Protein AF-A0A8G2DX84-F1 (afdb_monomer)

Solvent-accessible surface area (backbone atoms only — not comparable to full-atom values): 4614 Å² total; per-residue (Å²): 132,76,95,83,74,86,87,78,77,59,80,88,36,47,69,56,5,44,55,48,12,67,76,51,76,44,66,42,79,68,24,40,53,50,37,50,15,60,76,67,76,43,65,33,76,32,83,53,64,66,61,48,61,56,23,62,90,42,92,55,32,81,31,49,44,47,67,82,56,79,68,87,88,76,123

Structure (mmCIF, N/CA/C/O backbone):
data_AF-A0A8G2DX84-F1
#
_entry.id   AF-A0A8G2DX84-F1
#
loop_
_atom_site.group_PDB
_atom_site.id
_atom_site.type_symbol
_atom_site.label_atom_id
_atom_site.label_alt_id
_atom_site.label_comp_id
_atom_site.label_asym_id
_atom_site.label_entity_id
_atom_site.label_seq_id
_atom_site.pdbx_PDB_ins_code
_atom_site.Cartn_x
_atom_site.Cartn_y
_atom_site.Cartn_z
_atom_site.occupancy
_atom_site.B_iso_or_equiv
_atom_site.auth_seq_id
_atom_site.auth_comp_id
_atom_site.auth_asym_id
_atom_site.auth_atom_id
_atom_site.pdbx_PDB_model_num
ATOM 1 N N . MET A 1 1 ? 19.813 13.345 -15.563 1.00 56.25 1 MET A N 1
ATOM 2 C CA . MET A 1 1 ? 19.431 13.024 -14.174 1.00 56.25 1 MET A CA 1
ATOM 3 C C . MET A 1 1 ? 1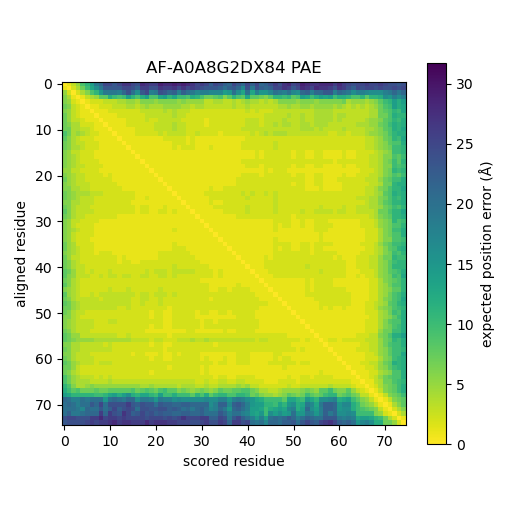9.949 11.628 -13.913 1.00 56.25 1 MET A C 1
ATOM 5 O O . MET A 1 1 ? 19.461 10.734 -14.590 1.00 56.25 1 MET A O 1
ATOM 9 N N . PRO A 1 2 ? 20.993 11.455 -13.091 1.00 56.47 2 PRO A N 1
ATOM 10 C CA . PRO A 1 2 ? 21.492 10.122 -12.767 1.00 56.47 2 PRO A CA 1
ATOM 11 C C . PRO A 1 2 ? 20.444 9.367 -11.931 1.00 56.47 2 PRO A C 1
ATOM 13 O O . PRO A 1 2 ? 19.548 10.014 -11.391 1.00 56.47 2 PRO A O 1
ATOM 16 N N . ASP A 1 3 ? 20.564 8.041 -11.886 1.00 70.31 3 ASP A N 1
ATOM 17 C CA . ASP A 1 3 ? 19.779 6.999 -11.191 1.00 70.31 3 ASP A CA 1
ATOM 18 C C . ASP A 1 3 ? 19.068 7.417 -9.881 1.00 70.31 3 ASP A C 1
ATOM 20 O O . ASP A 1 3 ? 19.442 7.011 -8.786 1.00 70.31 3 ASP A O 1
ATOM 24 N N . ILE A 1 4 ? 18.039 8.263 -9.973 1.00 84.69 4 ILE A N 1
ATOM 25 C CA . ILE A 1 4 ? 17.207 8.705 -8.836 1.00 84.69 4 ILE A CA 1
ATOM 26 C C . ILE A 1 4 ? 15.823 8.042 -8.859 1.00 84.69 4 ILE A C 1
ATOM 28 O O . ILE A 1 4 ? 15.025 8.230 -7.943 1.00 84.69 4 ILE A O 1
ATOM 32 N N . ILE A 1 5 ? 15.524 7.304 -9.933 1.00 87.88 5 ILE A N 1
ATOM 33 C CA . ILE A 1 5 ? 14.242 6.645 -10.174 1.00 87.88 5 ILE A CA 1
ATOM 34 C C . ILE A 1 5 ? 14.513 5.199 -10.571 1.00 87.88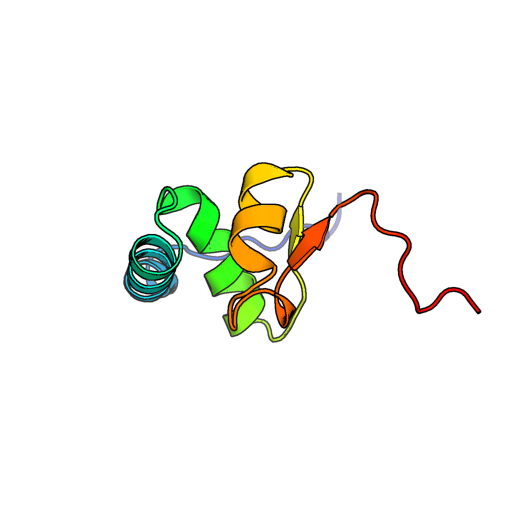 5 ILE A C 1
ATOM 36 O O . ILE A 1 5 ? 15.041 4.949 -11.655 1.00 87.88 5 ILE A O 1
ATOM 40 N N . ASP A 1 6 ? 14.055 4.278 -9.731 1.00 90.44 6 ASP A N 1
ATOM 41 C CA . ASP A 1 6 ? 13.972 2.858 -10.046 1.00 90.44 6 ASP A CA 1
ATOM 42 C C . ASP A 1 6 ? 12.544 2.502 -10.472 1.00 90.44 6 ASP A C 1
ATOM 44 O O . ASP A 1 6 ? 11.565 2.855 -9.809 1.00 90.44 6 ASP A O 1
ATOM 48 N N . LEU A 1 7 ? 12.414 1.798 -11.599 1.00 92.62 7 LEU A N 1
ATOM 49 C CA . LEU A 1 7 ? 11.128 1.296 -12.079 1.00 92.62 7 LEU A CA 1
ATOM 50 C C . LEU A 1 7 ? 10.907 -0.130 -11.581 1.00 92.62 7 LEU A C 1
ATOM 52 O O . LEU A 1 7 ? 11.685 -1.031 -11.887 1.00 92.62 7 LEU A O 1
ATOM 56 N N . ILE A 1 8 ? 9.802 -0.342 -10.870 1.00 93.88 8 ILE A N 1
ATOM 57 C CA . ILE A 1 8 ? 9.412 -1.658 -10.358 1.00 93.88 8 ILE A CA 1
ATOM 58 C C . ILE A 1 8 ? 8.376 -2.277 -11.308 1.00 93.88 8 ILE A C 1
ATOM 60 O O . ILE A 1 8 ? 7.310 -1.687 -11.510 1.00 93.88 8 ILE A O 1
ATOM 64 N N . PRO A 1 9 ? 8.639 -3.461 -11.895 1.00 95.44 9 PRO A N 1
ATOM 65 C CA . PRO A 1 9 ? 7.652 -4.165 -12.706 1.00 95.44 9 PRO A CA 1
ATOM 66 C C 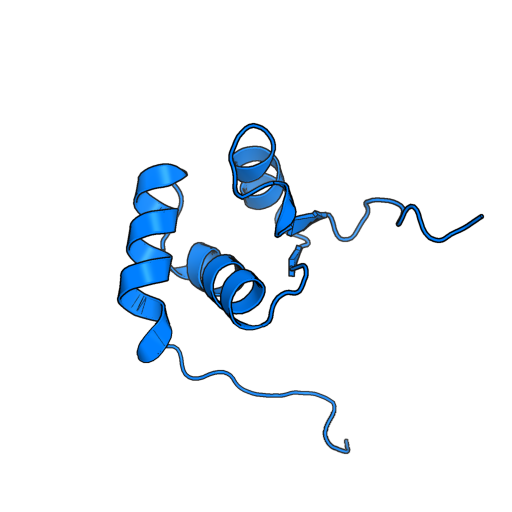. PRO A 1 9 ? 6.430 -4.578 -11.877 1.00 95.44 9 PRO A C 1
ATOM 68 O O . PRO A 1 9 ? 6.553 -5.223 -10.839 1.00 95.44 9 PRO A O 1
ATOM 71 N N . THR A 1 10 ? 5.231 -4.270 -12.368 1.00 96.19 10 THR A N 1
ATOM 72 C CA . THR A 1 10 ? 3.979 -4.534 -11.640 1.00 96.19 10 THR A CA 1
ATOM 73 C C . THR A 1 10 ? 3.526 -5.991 -11.702 1.00 96.19 10 THR A C 1
ATOM 75 O O . THR A 1 10 ? 2.797 -6.432 -10.823 1.00 96.19 10 THR A O 1
ATOM 78 N N . ALA A 1 11 ? 3.963 -6.770 -12.697 1.00 96.56 11 ALA A N 1
ATOM 79 C CA . ALA A 1 11 ? 3.478 -8.138 -12.903 1.00 96.56 11 ALA A CA 1
ATOM 80 C C . ALA A 1 11 ? 3.636 -9.036 -11.659 1.00 96.56 11 ALA A C 1
ATOM 82 O O . ALA A 1 11 ? 2.705 -9.752 -11.308 1.00 96.56 11 ALA A O 1
ATOM 83 N N . GLY A 1 12 ? 4.773 -8.948 -10.955 1.00 97.00 12 GLY A N 1
ATOM 84 C CA . GLY A 1 12 ? 5.029 -9.729 -9.735 1.00 97.00 12 GLY A CA 1
ATOM 85 C C . GLY A 1 12 ? 4.290 -9.234 -8.486 1.00 97.00 12 GLY A C 1
ATOM 86 O O . GLY A 1 12 ? 4.313 -9.906 -7.462 1.00 97.00 12 GLY A O 1
ATOM 87 N N . LEU A 1 13 ? 3.639 -8.072 -8.560 1.00 98.25 13 LEU A N 1
ATOM 88 C CA . LEU A 1 13 ? 2.915 -7.451 -7.450 1.00 98.25 13 LEU A CA 1
ATOM 89 C C . LEU A 1 13 ? 1.394 -7.580 -7.591 1.00 98.25 13 LEU A C 1
ATOM 91 O O . LEU A 1 13 ? 0.680 -7.233 -6.657 1.00 98.25 13 LEU A O 1
ATOM 95 N N . ALA A 1 14 ? 0.891 -8.041 -8.741 1.00 98.12 14 ALA A N 1
ATOM 96 C CA . ALA A 1 14 ? -0.530 -7.971 -9.080 1.00 98.12 14 ALA A CA 1
ATOM 97 C C . ALA A 1 14 ? -1.428 -8.730 -8.093 1.00 98.12 14 ALA A C 1
ATOM 99 O O . ALA A 1 14 ? -2.401 -8.160 -7.597 1.00 98.12 14 ALA A O 1
ATOM 100 N N . ASP A 1 15 ? -1.068 -9.971 -7.760 1.00 98.38 15 ASP A N 1
ATOM 101 C CA . ASP A 1 15 ? -1.828 -10.784 -6.805 1.00 98.38 15 ASP A CA 1
ATOM 102 C C . ASP A 1 15 ? -1.834 -10.127 -5.423 1.00 98.38 15 ASP A C 1
ATOM 104 O O . ASP A 1 15 ? -2.888 -9.945 -4.811 1.00 98.38 15 ASP A O 1
ATOM 108 N N . ARG A 1 16 ? -0.667 -9.653 -4.971 1.00 98.38 16 ARG A N 1
ATOM 109 C CA . ARG A 1 16 ? -0.547 -9.012 -3.662 1.00 98.38 16 ARG A CA 1
ATOM 110 C C . ARG A 1 16 ? -1.303 -7.685 -3.590 1.00 98.38 16 ARG A C 1
ATOM 112 O O . ARG A 1 16 ? -1.986 -7.415 -2.607 1.00 98.38 16 ARG A O 1
ATOM 119 N N . ALA A 1 17 ? -1.235 -6.867 -4.636 1.00 98.50 17 ALA A N 1
ATOM 120 C CA . ALA A 1 17 ? -1.994 -5.625 -4.730 1.00 98.50 17 ALA A CA 1
ATOM 121 C C . ALA A 1 17 ? -3.509 -5.885 -4.716 1.00 98.50 17 ALA A C 1
ATOM 123 O O . ALA A 1 17 ? -4.249 -5.130 -4.086 1.00 98.50 17 ALA A O 1
ATOM 124 N N . MET A 1 18 ? -3.972 -6.966 -5.354 1.00 98.50 18 MET A N 1
ATOM 125 C CA . MET A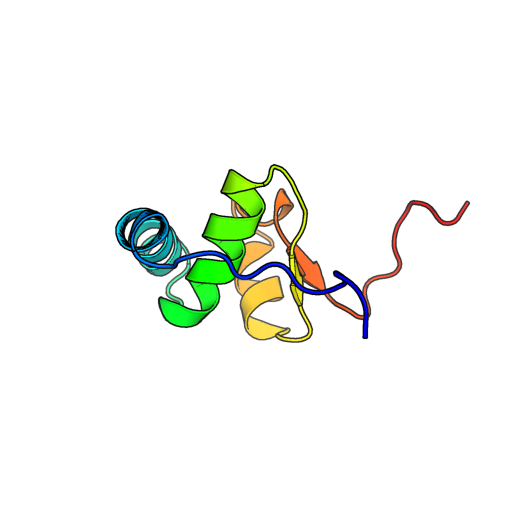 1 18 ? -5.376 -7.379 -5.321 1.00 98.50 18 MET A CA 1
ATOM 126 C C . MET A 1 18 ? -5.814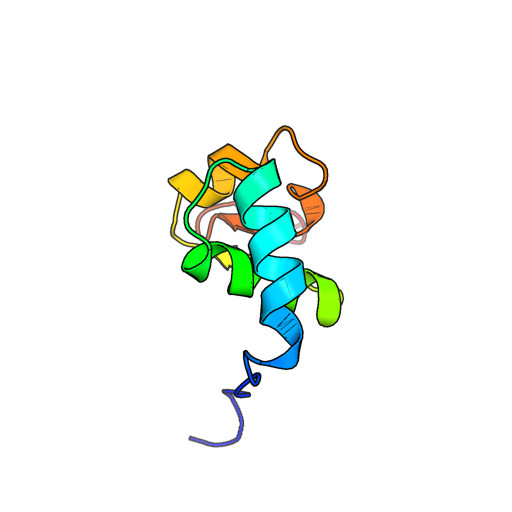 -7.814 -3.915 1.00 98.50 18 MET A C 1
ATOM 128 O O . MET A 1 18 ? -6.872 -7.398 -3.449 1.00 98.50 18 MET A O 1
ATOM 132 N N . GLU A 1 19 ? -5.001 -8.591 -3.200 1.00 98.62 19 GLU A N 1
ATOM 133 C CA . GLU A 1 19 ? -5.288 -8.965 -1.807 1.00 98.62 19 GLU A CA 1
ATOM 134 C C . GLU A 1 19 ? -5.430 -7.734 -0.901 1.00 98.62 19 GLU A C 1
ATOM 136 O O . GLU A 1 19 ? -6.376 -7.636 -0.118 1.00 98.62 19 GLU A O 1
ATOM 141 N N . ILE A 1 20 ? -4.516 -6.768 -1.036 1.00 98.56 20 ILE A N 1
ATOM 142 C CA . ILE A 1 20 ? -4.556 -5.505 -0.287 1.00 98.56 20 ILE A CA 1
ATOM 143 C C . ILE A 1 20 ? -5.800 -4.693 -0.675 1.00 98.56 20 ILE A C 1
ATOM 145 O O . ILE A 1 20 ? -6.482 -4.158 0.198 1.00 98.56 20 ILE A O 1
ATOM 149 N N . SER A 1 21 ? -6.131 -4.635 -1.967 1.00 98.50 21 SER A N 1
ATOM 150 C CA . SER A 1 21 ? -7.315 -3.947 -2.498 1.00 98.50 21 SER A CA 1
ATOM 151 C C . SER A 1 21 ? -8.608 -4.461 -1.871 1.00 98.50 21 SER A C 1
ATOM 153 O O . SER A 1 21 ? -9.430 -3.664 -1.414 1.00 98.50 21 SER A O 1
ATOM 155 N N . LEU A 1 22 ? -8.753 -5.785 -1.782 1.00 98.38 22 LEU A N 1
ATOM 156 C CA . LEU A 1 22 ? -9.897 -6.433 -1.145 1.00 98.38 22 LEU A CA 1
ATOM 157 C C . LEU A 1 22 ? -9.936 -6.162 0.362 1.00 98.38 22 LEU A C 1
ATOM 159 O O . LEU A 1 22 ? -11.002 -5.876 0.902 1.00 98.38 22 LEU A O 1
ATOM 163 N N . ALA A 1 23 ? -8.786 -6.213 1.039 1.00 98.19 23 ALA A N 1
ATOM 164 C CA . ALA A 1 23 ? -8.701 -5.962 2.476 1.00 98.19 23 ALA A CA 1
ATOM 165 C C . ALA A 1 23 ? -9.026 -4.505 2.853 1.00 98.19 23 ALA A C 1
ATOM 167 O O . ALA A 1 23 ? -9.573 -4.257 3.927 1.00 98.19 23 ALA A O 1
ATOM 168 N N . LEU A 1 24 ? -8.690 -3.547 1.986 1.00 97.75 24 LEU A N 1
ATOM 169 C CA . LEU A 1 24 ? -8.876 -2.115 2.234 1.00 97.75 24 LEU A CA 1
ATOM 170 C C . LEU A 1 24 ? -10.160 -1.527 1.634 1.00 97.75 24 LEU A C 1
ATOM 172 O O . LEU A 1 24 ? -10.460 -0.360 1.909 1.00 97.75 24 LEU A O 1
ATOM 176 N N . ASP A 1 25 ? -10.895 -2.285 0.811 1.00 96.25 25 ASP A N 1
ATOM 177 C CA . ASP A 1 25 ? -11.987 -1.760 -0.024 1.00 96.25 25 ASP A CA 1
ATOM 178 C C . ASP A 1 25 ? -11.530 -0.489 -0.777 1.00 96.25 25 ASP A C 1
ATOM 180 O O . ASP A 1 25 ? -12.037 0.634 -0.600 1.00 96.25 25 ASP A O 1
ATOM 184 N N . HIS A 1 26 ? -10.445 -0.656 -1.539 1.00 95.56 26 HIS A N 1
ATOM 185 C CA . HIS A 1 26 ? -9.736 0.426 -2.217 1.00 95.56 26 HIS A CA 1
ATOM 186 C C . HIS A 1 26 ? -9.249 -0.005 -3.610 1.00 95.56 26 HIS A C 1
ATOM 188 O O . HIS A 1 26 ? -8.931 -1.180 -3.783 1.00 95.56 26 HIS A O 1
ATOM 194 N N . PRO A 1 27 ? -9.190 0.885 -4.621 1.00 97.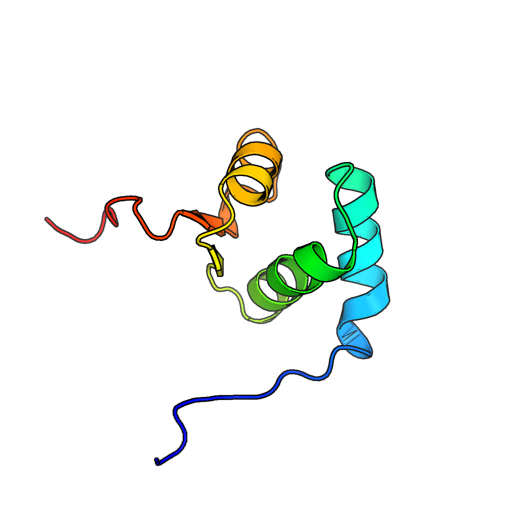12 27 PRO A N 1
ATOM 195 C CA . PRO A 1 27 ? -8.799 0.496 -5.974 1.00 97.12 27 PRO A CA 1
ATOM 196 C C . PRO A 1 27 ? -7.419 -0.168 -6.053 1.00 97.12 27 PRO A C 1
ATOM 198 O O . PRO A 1 27 ? -6.450 0.306 -5.467 1.00 97.12 27 PRO A O 1
ATOM 201 N N . ALA A 1 28 ? -7.313 -1.243 -6.838 1.00 96.31 28 ALA A N 1
ATOM 202 C CA . ALA A 1 28 ? -6.096 -2.053 -6.900 1.00 96.31 28 ALA A CA 1
ATOM 203 C C . ALA A 1 28 ? -4.848 -1.288 -7.367 1.00 96.31 28 ALA A C 1
ATOM 205 O O . ALA A 1 28 ? -3.755 -1.596 -6.901 1.00 96.31 28 ALA A O 1
ATOM 206 N N . TYR A 1 29 ? -4.990 -0.283 -8.241 1.00 95.25 29 TYR A N 1
ATOM 207 C CA . TYR A 1 29 ? -3.849 0.501 -8.732 1.00 95.25 29 TYR A CA 1
ATOM 208 C C . TYR A 1 29 ? -3.131 1.259 -7.599 1.00 95.25 29 TYR A C 1
ATOM 210 O O . TYR A 1 29 ? -1.904 1.307 -7.588 1.00 95.25 29 TYR A O 1
ATOM 218 N N . ASP A 1 30 ? -3.872 1.770 -6.611 1.00 96.31 30 ASP A N 1
ATOM 219 C CA . ASP A 1 30 ? -3.313 2.430 -5.424 1.00 96.31 30 ASP A CA 1
ATOM 220 C C . ASP A 1 30 ? -2.582 1.417 -4.524 1.00 96.31 30 ASP A C 1
ATOM 222 O O . ASP A 1 30 ? -1.535 1.705 -3.939 1.00 96.31 30 ASP A O 1
ATOM 226 N N . CYS A 1 31 ? -3.086 0.183 -4.464 1.00 98.12 31 CYS A N 1
ATOM 227 C CA . CYS A 1 31 ? -2.522 -0.892 -3.651 1.00 98.12 31 CYS A CA 1
ATOM 228 C C . CYS A 1 31 ? -1.208 -1.475 -4.199 1.00 98.12 31 CYS A C 1
ATOM 230 O O . CYS A 1 31 ? -0.477 -2.107 -3.434 1.00 98.12 31 CYS A O 1
ATOM 232 N N . PHE A 1 32 ? -0.843 -1.225 -5.463 1.00 98.44 32 PHE A N 1
ATOM 233 C CA . PHE A 1 32 ? 0.482 -1.601 -5.982 1.00 98.44 32 PHE A CA 1
ATOM 234 C C . PHE A 1 32 ? 1.617 -0.912 -5.226 1.00 98.44 32 PHE A C 1
ATOM 236 O O . PHE A 1 32 ? 2.651 -1.533 -4.996 1.00 98.44 32 PHE A O 1
ATOM 243 N N . PHE A 1 33 ? 1.417 0.333 -4.791 1.00 97.69 33 PHE A N 1
ATOM 244 C CA . PHE A 1 33 ? 2.428 1.063 -4.029 1.00 97.69 33 PHE A CA 1
ATOM 245 C C . PHE A 1 33 ? 2.615 0.502 -2.613 1.00 97.69 33 PHE A C 1
ATOM 247 O O . PHE A 1 33 ? 3.729 0.483 -2.091 1.00 97.69 33 PHE A O 1
ATOM 254 N N . LEU A 1 34 ? 1.543 -0.009 -2.000 1.00 98.25 34 LEU A N 1
ATOM 255 C CA . LEU A 1 34 ? 1.631 -0.725 -0.725 1.00 98.25 34 LEU A CA 1
ATOM 256 C C . LEU A 1 34 ? 2.337 -2.074 -0.894 1.00 98.25 34 LEU A C 1
ATOM 258 O O . LEU A 1 34 ? 3.216 -2.398 -0.100 1.00 98.25 34 LEU A O 1
ATOM 262 N N . ALA A 1 35 ? 2.012 -2.825 -1.952 1.00 98.38 35 ALA A N 1
ATOM 263 C CA . ALA A 1 35 ? 2.690 -4.081 -2.269 1.00 98.38 35 ALA A CA 1
ATOM 264 C C . ALA A 1 35 ? 4.189 -3.864 -2.544 1.00 98.38 35 ALA A C 1
ATOM 266 O O . ALA A 1 35 ? 5.020 -4.641 -2.079 1.00 98.38 35 ALA A O 1
ATOM 267 N N . SER A 1 36 ? 4.555 -2.783 -3.241 1.00 97.88 36 SER A N 1
ATOM 268 C CA . SER A 1 36 ? 5.963 -2.438 -3.457 1.00 97.88 36 SER A CA 1
ATOM 269 C C . SER A 1 36 ? 6.666 -2.020 -2.169 1.00 97.88 36 SER A C 1
ATOM 271 O O . SER A 1 36 ? 7.811 -2.406 -1.963 1.00 97.88 36 SER A O 1
ATOM 273 N N . ALA A 1 37 ? 5.997 -1.260 -1.294 1.00 97.62 37 ALA A N 1
ATOM 274 C CA . ALA A 1 37 ? 6.557 -0.862 -0.005 1.00 97.62 37 ALA A CA 1
ATOM 275 C C . ALA A 1 37 ? 6.802 -2.081 0.899 1.00 97.62 37 ALA A C 1
ATOM 277 O O . ALA A 1 37 ? 7.853 -2.178 1.525 1.00 97.62 37 ALA A O 1
ATOM 278 N N . GLU A 1 38 ? 5.878 -3.047 0.898 1.00 97.81 38 GLU A N 1
ATOM 279 C CA . GLU A 1 38 ? 6.034 -4.325 1.599 1.00 97.81 38 GLU A CA 1
ATOM 280 C C . GLU A 1 38 ? 7.206 -5.147 1.040 1.00 97.81 38 GLU A C 1
ATOM 282 O O . GLU A 1 38 ? 8.041 -5.605 1.813 1.00 97.81 38 GLU A O 1
ATOM 287 N N . MET A 1 39 ? 7.311 -5.283 -0.289 1.00 97.56 39 MET A N 1
ATOM 288 C CA . MET A 1 39 ? 8.400 -6.012 -0.958 1.00 97.56 39 MET A CA 1
ATOM 289 C C . MET A 1 39 ? 9.780 -5.395 -0.691 1.00 97.56 39 MET A C 1
ATOM 291 O O . MET A 1 39 ? 10.760 -6.118 -0.541 1.00 97.56 39 MET A O 1
ATOM 295 N N . LEU A 1 40 ? 9.863 -4.064 -0.670 1.00 96.44 40 LEU A N 1
ATOM 296 C CA . LEU A 1 40 ? 11.105 -3.320 -0.448 1.00 96.44 40 LEU A CA 1
ATOM 297 C C . LEU A 1 40 ? 11.423 -3.097 1.037 1.00 96.44 40 LEU A C 1
ATOM 299 O O . LEU A 1 40 ? 12.410 -2.429 1.337 1.00 96.44 40 LEU A O 1
ATOM 303 N N . GLU A 1 41 ? 10.583 -3.598 1.949 1.00 96.50 41 GLU A N 1
ATOM 304 C CA . GLU A 1 41 ? 10.695 -3.375 3.396 1.00 96.50 41 GLU A CA 1
ATOM 305 C C . GLU A 1 41 ? 10.839 -1.884 3.759 1.00 96.50 41 GLU A C 1
ATOM 307 O O . GLU A 1 41 ? 11.622 -1.489 4.624 1.00 96.50 41 GLU A O 1
ATOM 312 N N . THR A 1 42 ? 10.073 -1.032 3.076 1.00 95.06 42 THR A N 1
ATOM 313 C CA . THR A 1 42 ? 10.132 0.429 3.208 1.00 95.06 42 THR A CA 1
ATOM 314 C C . THR A 1 42 ? 8.745 1.033 3.427 1.00 95.06 42 THR A C 1
ATOM 316 O O . THR A 1 42 ? 7.737 0.332 3.514 1.00 95.06 42 THR A O 1
ATOM 319 N N . MET A 1 43 ? 8.686 2.359 3.540 1.00 95.50 43 MET A N 1
ATOM 320 C CA . MET A 1 43 ? 7.456 3.111 3.753 1.00 95.50 43 MET A CA 1
ATOM 321 C C . MET A 1 43 ? 7.061 3.893 2.499 1.00 95.50 43 MET A C 1
ATOM 323 O O . MET A 1 43 ? 7.859 4.633 1.924 1.00 95.50 43 MET A O 1
ATOM 327 N N . LEU A 1 44 ? 5.794 3.781 2.108 1.00 96.50 44 LEU A N 1
ATOM 328 C CA . LEU A 1 44 ? 5.178 4.612 1.086 1.00 96.50 44 LEU A CA 1
ATOM 329 C C . LEU A 1 44 ? 4.892 6.009 1.648 1.00 96.50 44 LEU A C 1
ATOM 331 O O . LEU A 1 44 ? 4.064 6.171 2.543 1.00 96.50 44 LEU A O 1
ATOM 335 N N . MET A 1 45 ? 5.518 7.035 1.079 1.00 96.06 45 MET A N 1
ATOM 336 C CA . MET A 1 45 ? 5.097 8.423 1.284 1.00 96.06 45 MET A CA 1
ATOM 337 C C . MET A 1 45 ? 3.985 8.758 0.292 1.00 96.06 45 MET A C 1
ATOM 339 O O . MET A 1 45 ? 4.214 8.725 -0.917 1.00 96.06 45 MET A O 1
ATOM 343 N N . SER A 1 46 ? 2.788 9.096 0.775 1.00 95.12 46 SER A N 1
ATOM 344 C CA . SER A 1 46 ? 1.639 9.371 -0.094 1.00 95.12 46 SER A CA 1
ATOM 345 C C . SER A 1 46 ? 0.983 10.718 0.189 1.00 95.12 46 SER A C 1
ATOM 347 O O . SER A 1 46 ? 0.720 11.089 1.331 1.00 95.12 46 SER A O 1
ATOM 349 N N . ALA A 1 47 ? 0.659 11.452 -0.876 1.00 95.88 47 ALA A N 1
ATOM 350 C CA . ALA A 1 47 ? -0.232 12.609 -0.803 1.00 95.88 47 ALA A CA 1
ATOM 351 C C . ALA A 1 47 ? -1.722 12.206 -0.827 1.00 95.88 47 ALA A C 1
ATOM 353 O O . ALA A 1 47 ? -2.592 13.044 -0.570 1.00 95.88 47 ALA A O 1
ATOM 354 N N . ASP A 1 48 ? -2.036 10.936 -1.112 1.00 95.00 48 ASP A N 1
ATOM 355 C CA . ASP A 1 48 ? -3.402 10.425 -1.085 1.00 95.00 48 ASP A CA 1
ATOM 356 C C . ASP A 1 48 ? -3.863 10.192 0.359 1.00 95.00 48 ASP A C 1
ATOM 358 O O . ASP A 1 48 ? -3.646 9.154 0.989 1.00 95.00 48 ASP A O 1
ATOM 362 N N . ARG A 1 49 ? -4.577 11.187 0.882 1.00 94.62 49 ARG A N 1
ATOM 363 C CA . ARG A 1 49 ? -5.129 11.159 2.240 1.00 94.62 49 ARG A CA 1
ATOM 364 C C . ARG A 1 49 ? -6.217 10.098 2.415 1.00 94.62 49 ARG A C 1
ATOM 366 O O . ARG A 1 49 ? -6.479 9.702 3.550 1.00 94.62 49 ARG A O 1
ATOM 373 N N . LYS A 1 50 ? -6.891 9.665 1.344 1.00 95.25 50 LYS A N 1
ATOM 374 C CA . LYS A 1 50 ? -7.910 8.610 1.408 1.00 95.25 50 LYS A CA 1
ATOM 375 C C . LYS A 1 50 ? -7.234 7.261 1.622 1.00 95.25 50 LYS A C 1
ATOM 377 O O . LYS A 1 50 ? -7.672 6.533 2.510 1.00 95.25 50 LYS A O 1
ATOM 382 N N . LEU A 1 51 ? -6.160 6.968 0.889 1.00 96.44 51 LEU A N 1
ATOM 383 C CA . LEU A 1 51 ? -5.375 5.744 1.069 1.00 96.44 51 LEU A CA 1
ATOM 384 C C . LEU A 1 51 ? -4.755 5.673 2.473 1.00 96.44 51 LEU A C 1
ATOM 386 O O . LEU A 1 51 ? -4.924 4.667 3.159 1.00 96.44 51 LEU A O 1
ATOM 390 N N . VAL A 1 52 ? -4.136 6.764 2.945 1.00 96.81 52 VAL A N 1
ATOM 391 C CA . VAL A 1 52 ? -3.572 6.849 4.310 1.00 96.81 52 VAL A CA 1
ATOM 392 C C . VAL A 1 52 ? -4.635 6.531 5.367 1.00 96.81 52 VAL A C 1
ATOM 394 O O . VAL A 1 52 ? -4.424 5.685 6.233 1.00 96.81 52 VAL A O 1
ATOM 397 N N . ARG A 1 53 ? -5.821 7.146 5.267 1.00 96.25 53 ARG A N 1
ATOM 398 C CA . ARG A 1 53 ? -6.928 6.892 6.205 1.00 96.25 53 ARG A CA 1
ATOM 399 C C . ARG A 1 53 ? -7.451 5.462 6.141 1.00 96.25 53 ARG A C 1
ATOM 401 O O . ARG A 1 53 ? -7.800 4.918 7.179 1.00 96.25 53 ARG A O 1
ATOM 408 N N . ARG A 1 54 ? -7.517 4.854 4.952 1.00 97.19 54 ARG A N 1
ATOM 409 C CA . ARG A 1 54 ? -7.923 3.447 4.804 1.00 97.19 54 ARG A CA 1
ATOM 410 C C . ARG A 1 54 ? -6.942 2.493 5.485 1.00 97.19 54 ARG A C 1
ATOM 412 O O . ARG A 1 54 ? -7.377 1.463 5.980 1.00 97.19 54 ARG A O 1
ATOM 419 N N . CYS A 1 55 ? -5.658 2.843 5.539 1.00 97.62 55 CYS A N 1
ATOM 420 C CA . CYS A 1 55 ? -4.632 1.995 6.143 1.00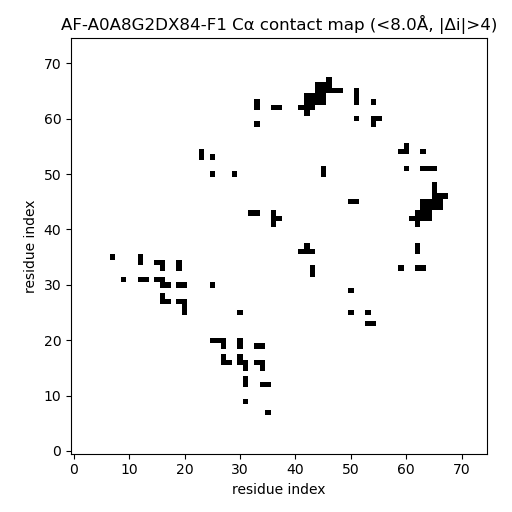 97.62 55 CYS A CA 1
ATOM 421 C C . CYS A 1 55 ? -4.550 2.112 7.672 1.00 97.62 55 CYS A C 1
ATOM 423 O O . CYS A 1 55 ? -4.112 1.152 8.299 1.00 97.62 55 CYS A O 1
ATOM 425 N N . ALA A 1 56 ? -4.959 3.243 8.260 1.00 96.19 56 ALA A N 1
ATOM 426 C CA . ALA A 1 56 ? -4.680 3.614 9.655 1.00 96.19 56 ALA A CA 1
ATOM 427 C C . ALA A 1 56 ? -5.053 2.549 10.706 1.00 96.19 56 ALA A C 1
ATOM 429 O O . ALA A 1 56 ? -4.269 2.300 11.616 1.00 96.19 56 ALA A O 1
ATOM 430 N N . ASP A 1 57 ? -6.196 1.878 10.541 1.00 95.69 57 ASP A N 1
ATOM 431 C CA . ASP A 1 57 ? -6.697 0.860 11.481 1.00 95.69 57 ASP A CA 1
ATOM 432 C C . ASP A 1 57 ? -6.509 -0.574 10.953 1.00 95.69 57 ASP A C 1
ATOM 434 O O . ASP A 1 57 ? -7.280 -1.487 11.252 1.00 95.69 57 ASP A O 1
ATOM 438 N N . THR A 1 58 ? -5.492 -0.782 10.117 1.00 97.38 58 THR A N 1
ATOM 439 C CA . THR A 1 58 ? -5.210 -2.066 9.465 1.00 97.38 58 THR A CA 1
ATOM 440 C C . THR A 1 58 ? -3.739 -2.448 9.634 1.00 97.38 58 THR A C 1
ATOM 442 O O . THR A 1 58 ? -2.904 -1.585 9.916 1.00 97.38 58 THR A O 1
ATOM 445 N N . PRO A 1 59 ? -3.357 -3.714 9.380 1.00 96.88 59 PRO A N 1
ATOM 446 C CA . PRO A 1 59 ? -1.947 -4.110 9.356 1.00 96.88 59 PRO A CA 1
ATOM 447 C C . PRO A 1 59 ? -1.078 -3.312 8.366 1.00 96.88 59 PRO A C 1
ATOM 449 O O . PRO A 1 59 ? 0.148 -3.318 8.486 1.00 96.88 59 PRO A O 1
ATOM 452 N N . PHE A 1 60 ? -1.690 -2.615 7.402 1.00 97.88 60 PHE A N 1
ATOM 453 C CA . PHE A 1 60 ? -1.005 -1.804 6.396 1.00 97.88 60 PHE A CA 1
ATOM 454 C C . PHE A 1 60 ? -0.611 -0.407 6.893 1.00 97.88 60 PHE A C 1
ATOM 456 O O . PHE A 1 60 ? 0.159 0.265 6.213 1.00 97.88 60 PHE A O 1
ATOM 463 N N . ALA A 1 61 ? -1.055 0.023 8.083 1.00 97.00 61 ALA A N 1
ATOM 464 C CA . ALA A 1 61 ? -0.672 1.313 8.671 1.00 97.00 61 ALA A CA 1
ATOM 465 C C . ALA A 1 61 ? 0.854 1.498 8.752 1.00 97.00 61 ALA A C 1
ATOM 467 O O . ALA A 1 61 ? 1.362 2.596 8.564 1.00 97.00 61 ALA A O 1
ATOM 468 N N . ARG A 1 62 ? 1.599 0.406 8.973 1.00 95.62 62 ARG A N 1
ATOM 469 C CA . ARG A 1 62 ? 3.070 0.416 9.049 1.00 95.62 62 ARG A CA 1
ATOM 470 C C . ARG A 1 62 ? 3.773 0.692 7.715 1.00 95.62 62 ARG A C 1
ATOM 472 O O . ARG A 1 62 ? 4.966 0.969 7.718 1.00 95.62 62 ARG A O 1
ATOM 479 N N . LEU A 1 63 ? 3.065 0.554 6.592 1.00 97.44 63 LEU A N 1
ATOM 480 C CA . LEU A 1 63 ? 3.635 0.653 5.247 1.00 97.44 63 LEU A CA 1
ATOM 481 C C . LEU A 1 63 ? 3.446 2.032 4.616 1.00 97.44 63 LEU A C 1
ATOM 483 O O . LEU A 1 63 ? 3.936 2.244 3.512 1.00 97.44 63 LEU A O 1
ATOM 487 N N . ILE A 1 64 ? 2.731 2.960 5.256 1.00 97.25 64 ILE A N 1
ATOM 488 C CA . ILE A 1 64 ? 2.372 4.238 4.640 1.00 97.25 64 ILE A CA 1
ATOM 489 C C . ILE A 1 64 ? 2.416 5.390 5.643 1.00 97.25 64 ILE A C 1
ATOM 491 O O . ILE A 1 64 ? 1.948 5.260 6.770 1.00 97.25 64 ILE A O 1
ATOM 495 N N . ALA A 1 65 ? 2.912 6.542 5.197 1.00 95.50 65 ALA A N 1
ATOM 496 C CA . ALA A 1 65 ? 2.702 7.816 5.874 1.00 95.50 65 ALA A CA 1
ATOM 497 C C . ALA A 1 65 ? 2.209 8.879 4.891 1.00 95.50 65 ALA A C 1
ATOM 499 O O . ALA A 1 65 ? 2.473 8.831 3.682 1.00 95.50 65 ALA A O 1
ATOM 500 N N . GLY A 1 66 ? 1.480 9.858 5.415 1.00 94.75 66 GLY A N 1
ATOM 501 C CA . GLY A 1 66 ? 1.102 11.042 4.669 1.00 94.75 66 GLY A CA 1
ATOM 502 C C . GLY A 1 66 ? 2.320 11.910 4.372 1.00 94.75 66 GLY A C 1
ATOM 503 O O . GLY A 1 66 ? 3.169 12.126 5.229 1.00 94.75 66 GLY A O 1
ATOM 504 N N . LEU A 1 67 ? 2.376 12.494 3.177 1.00 91.69 67 LEU A N 1
ATOM 505 C CA . LEU A 1 67 ? 3.453 13.405 2.763 1.00 91.69 67 LEU A CA 1
ATOM 506 C C . LEU A 1 67 ? 3.626 14.614 3.707 1.00 91.69 67 LEU A C 1
ATOM 508 O O . LEU A 1 67 ? 4.693 15.213 3.774 1.00 91.69 67 LEU A O 1
ATOM 512 N N . THR A 1 68 ? 2.562 14.992 4.417 1.00 86.62 68 THR A N 1
ATOM 513 C CA . THR A 1 68 ? 2.558 16.091 5.391 1.00 86.62 68 THR A CA 1
ATOM 514 C C . THR A 1 68 ? 2.748 15.633 6.833 1.00 86.62 68 THR A C 1
ATOM 516 O O . THR A 1 68 ? 2.767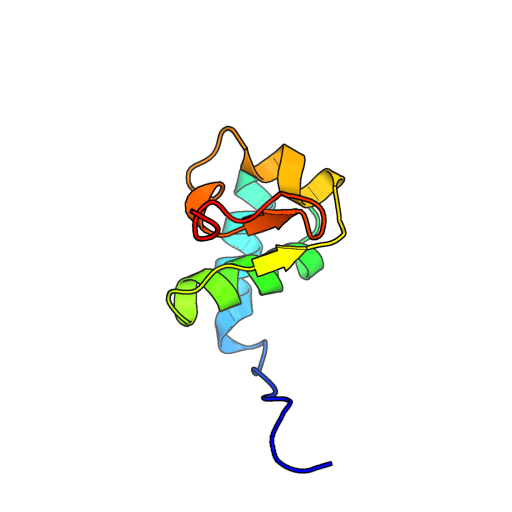 16.477 7.729 1.00 86.62 68 THR A O 1
ATOM 519 N N . ASP A 1 69 ? 2.826 14.326 7.080 1.00 80.62 69 ASP A N 1
ATOM 520 C CA . ASP A 1 69 ? 3.035 13.809 8.426 1.00 80.62 69 ASP A CA 1
ATOM 521 C C . ASP A 1 69 ? 4.469 14.151 8.837 1.00 80.62 69 ASP A C 1
ATOM 523 O O . ASP A 1 69 ? 5.420 13.922 8.086 1.00 80.62 69 ASP A O 1
ATOM 527 N N . ARG A 1 70 ? 4.640 14.772 10.013 1.00 62.97 70 ARG A N 1
ATOM 528 C CA . ARG A 1 70 ? 5.984 15.077 10.515 1.00 62.97 70 ARG A CA 1
ATOM 529 C C . ARG A 1 70 ? 6.693 13.752 10.782 1.00 62.97 70 ARG A C 1
ATOM 531 O O . ARG A 1 70 ? 6.198 12.984 11.609 1.00 62.97 70 ARG A O 1
ATOM 538 N N . PRO A 1 71 ? 7.846 13.491 10.155 1.00 56.06 71 PRO A N 1
ATOM 539 C CA . PRO A 1 71 ? 8.596 12.300 10.486 1.00 56.06 71 PRO A CA 1
ATOM 540 C C . PRO A 1 71 ? 9.090 12.382 11.935 1.00 56.06 71 PRO A C 1
ATOM 542 O O . PRO A 1 71 ? 9.566 13.431 12.374 1.00 56.06 71 PRO A O 1
ATOM 545 N N . SER A 1 72 ? 8.988 11.283 12.683 1.00 58.25 72 SER A N 1
ATOM 546 C CA . SER A 1 72 ? 9.412 11.218 14.090 1.00 58.25 72 SER A CA 1
ATOM 547 C C . SER A 1 72 ? 10.932 11.144 14.276 1.00 58.25 72 SER A C 1
ATOM 549 O O . SER A 1 72 ? 11.404 11.133 15.402 1.00 58.25 72 SER A O 1
ATOM 551 N N . TRP A 1 73 ? 11.715 11.101 13.195 1.00 60.50 73 TRP A N 1
ATOM 552 C CA . TRP A 1 73 ? 13.187 11.151 13.207 1.00 60.50 73 TRP A CA 1
ATOM 553 C C . TRP A 1 73 ? 13.744 12.583 13.185 1.00 60.50 73 TRP A C 1
ATOM 555 O O . TRP A 1 73 ? 14.872 12.820 12.765 1.00 60.50 73 TRP A O 1
ATOM 565 N N . SER A 1 74 ? 12.936 13.558 13.598 1.00 45.41 74 SER A N 1
ATOM 566 C CA . SER A 1 74 ? 13.358 14.939 13.836 1.00 45.41 74 SER A CA 1
ATOM 567 C C . SER A 1 74 ? 13.241 15.261 15.325 1.00 45.41 74 SER A C 1
ATOM 569 O O . SER A 1 74 ? 12.352 16.024 15.704 1.00 45.41 74 SER A O 1
ATOM 571 N N . ASP A 1 75 ? 14.129 14.656 16.114 1.00 46.56 75 ASP A N 1
ATOM 572 C CA . ASP A 1 75 ? 14.583 15.118 17.434 1.00 46.56 75 ASP A CA 1
ATOM 573 C C . ASP A 1 75 ? 16.115 15.226 17.408 1.00 46.56 75 ASP A C 1
ATOM 575 O O . ASP A 1 75 ? 16.762 14.277 16.901 1.00 46.56 75 ASP A O 1
#

Radius of gyration: 12.96 Å; Cα contacts (8 Å, |Δi|>4): 72; chains: 1; bounding box: 34×27×32 Å

InterPro domains:
  IPR029060 PIN-like domain superfamily [SSF88723] (8-57)
  IPR044153 VapC3-like, PIN domain [cd09873] (4-57)

Secondary structure (DSSP, 8-state):
--S--PPPPSGGGHHHHHHHHHHHTS-HHHHHHHHHHHHTT--EEES-HHHHHHH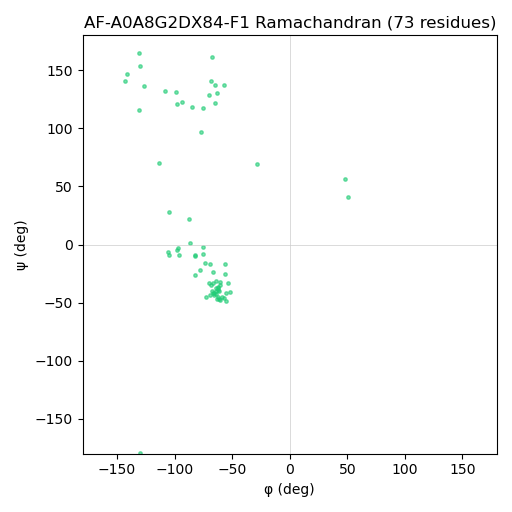TTSGGGGGEEETTSPPTT--

Mean predicted aligned error: 4.77 Å

Organism: NCBI:txid1132417

Nearest PDB structures (foldseek):
  2fe1-assembly1_A-2  TM=9.260E-01  e=2.184E-01  Pyrobaculum aerophilum str. IM2
  1v8o-assembly1_C  TM=7.378E-01  e=2.184E-01  Pyrobaculum aerophilum
  1v8p-assembly1_D  TM=7.056E-01  e=4.617E-01  Pyrobaculum aerophilum
  1v8p-assembly2_F  TM=7.190E-01  e=6.306E-01  Pyrobaculum aerophilum
  1io7-assembly2_B  TM=4.575E-01  e=6.749E+00  Saccharolobus solfataricus

Foldseek 3Di:
DPDPDDDDDQPVQQVVLVVVCVVLVHDSVVSSLLSVLVVVVHADADCPPSVCVSPCPHPSVVRYDYVPDDDPPPD

Sequence (75 aa):
MPDIIDLIPTAGLADRAMEISLALDHPAYDCFFLASAEMLETMLMSADRKLVRRCADTPFARLIAGLTDRPSWSD

pLDDT: mean 91.24, std 13.26, range [45.41, 98.62]